Protein AF-A0A445AFM5-F1 (afdb_monomer_lite)

Foldseek 3Di:
DDPVVVVVVVVVVVVVVVVPPDDDPDPADPVNVVLVVVLLVLQVLLVCVVVPVDVDSQVVLCCCCVPVVHDLDWDQDFLLRSQVSLVVCCVVPNDSSPHDPSSVVCNVVRNGDDRSDPDDPPCVPPPD

Organism: Arachis hypogaea (NCBI:txid3818)

pLDDT: mean 75.8, std 16.22, range [37.78, 95.38]

Secondary structure (DSSP, 8-state):
--HHHHHHHHHHHHHHHHHSTT-------HHHHHHHHHHHHHHHHHHHHHTTSSS-HHHHHHHHHHHH---SS-----HHHHHHHHHHHHHHH-GGGPPPHHHHHHHHHTPPS-----SHHHHHHS--

Sequence (128 aa):
MDLRLQDQIRNVIREPSKATEKSNPISITDQEIVEMILFPIVNEACHVLYEGMVIQASDLDIACVLGMSFPSYSFLVGAKHVYNSLKKWSELYGNFYKPSRYMEERAIQGIPLLRLYICYFLFEFYGT

Radius of gyration: 18.22 Å; chains: 1; bounding box: 32×41×48 Å

Structure (mmCIF, N/CA/C/O backbone):
data_AF-A0A445AFM5-F1
#
_entry.id   AF-A0A445AFM5-F1
#
loop_
_atom_site.group_PDB
_atom_site.id
_atom_site.type_symbol
_atom_site.label_atom_id
_atom_site.label_alt_id
_atom_site.label_comp_id
_atom_site.label_asym_id
_atom_site.label_entity_id
_atom_site.label_seq_id
_atom_site.pdbx_PDB_ins_code
_atom_site.Cartn_x
_atom_site.Cartn_y
_atom_site.Cartn_z
_atom_site.occupancy
_atom_site.B_iso_or_equiv
_atom_site.auth_seq_id
_atom_site.auth_comp_id
_atom_site.auth_asym_id
_atom_site.auth_atom_id
_atom_site.pdbx_PDB_model_num
ATOM 1 N N . MET A 1 1 ? 6.580 -25.744 -19.228 1.00 58.53 1 MET A N 1
ATOM 2 C CA . MET A 1 1 ? 6.034 -24.573 -19.948 1.00 58.53 1 MET A CA 1
ATOM 3 C C . MET A 1 1 ? 6.771 -24.463 -21.276 1.00 58.53 1 MET A C 1
ATOM 5 O O . MET A 1 1 ? 7.994 -24.458 -21.244 1.00 58.53 1 MET A O 1
ATOM 9 N N . ASP A 1 2 ? 6.065 -24.497 -22.409 1.00 84.19 2 ASP A N 1
ATOM 10 C CA . ASP A 1 2 ? 6.660 -24.509 -23.760 1.00 84.19 2 ASP A CA 1
ATOM 11 C C . ASP A 1 2 ? 7.355 -23.166 -24.071 1.00 84.19 2 ASP A C 1
ATOM 13 O O . ASP A 1 2 ? 6.808 -22.095 -23.794 1.00 84.19 2 ASP A O 1
ATOM 17 N N . LEU A 1 3 ? 8.558 -23.225 -24.650 1.00 74.81 3 LEU A N 1
ATOM 18 C CA . LEU A 1 3 ? 9.341 -22.065 -25.086 1.00 74.81 3 LEU A CA 1
ATOM 19 C C . LEU A 1 3 ? 8.574 -21.207 -26.105 1.00 74.81 3 LEU A C 1
ATOM 21 O O . LEU A 1 3 ? 8.671 -19.982 -26.058 1.00 74.81 3 LEU A O 1
ATOM 25 N N . ARG A 1 4 ? 7.742 -21.824 -26.959 1.00 78.75 4 ARG A N 1
ATOM 26 C CA . ARG A 1 4 ? 6.875 -21.098 -27.905 1.00 78.75 4 ARG A CA 1
ATOM 27 C C . ARG A 1 4 ? 5.836 -20.238 -27.200 1.00 78.75 4 ARG A C 1
ATOM 29 O O . ARG A 1 4 ? 5.600 -19.106 -27.612 1.00 78.75 4 ARG A O 1
ATOM 36 N N . LEU A 1 5 ? 5.252 -20.751 -26.119 1.00 78.38 5 LEU A N 1
ATOM 37 C CA . LEU A 1 5 ? 4.248 -20.027 -25.345 1.00 78.38 5 LEU A CA 1
ATOM 38 C C . LEU A 1 5 ? 4.875 -18.814 -24.644 1.00 78.38 5 LEU A C 1
ATOM 40 O O . LEU A 1 5 ? 4.297 -17.732 -24.631 1.00 78.38 5 LEU A O 1
ATOM 44 N N . GLN A 1 6 ? 6.093 -18.971 -24.117 1.00 76.69 6 GLN A N 1
ATOM 45 C CA . GLN A 1 6 ? 6.838 -17.856 -23.532 1.00 76.69 6 GLN A CA 1
ATOM 46 C C . GLN A 1 6 ? 7.193 -16.772 -24.554 1.00 76.69 6 GLN A C 1
ATOM 48 O O . GLN A 1 6 ? 7.112 -15.586 -24.234 1.00 76.69 6 GLN A O 1
ATOM 53 N N . ASP A 1 7 ? 7.566 -17.157 -25.775 1.00 79.94 7 ASP A N 1
ATOM 54 C CA . ASP A 1 7 ? 7.838 -16.193 -26.843 1.00 79.94 7 ASP A CA 1
ATOM 55 C C . ASP A 1 7 ? 6.570 -15.479 -27.314 1.00 79.94 7 ASP A C 1
ATOM 57 O O . ASP A 1 7 ? 6.598 -14.266 -27.519 1.00 79.94 7 ASP A O 1
ATOM 61 N N . GLN A 1 8 ? 5.440 -16.184 -27.411 1.00 79.69 8 GLN A N 1
ATOM 62 C CA . GLN A 1 8 ? 4.151 -15.557 -27.710 1.00 79.69 8 GLN A CA 1
ATOM 63 C C . GLN A 1 8 ? 3.762 -14.533 -26.639 1.00 79.69 8 GLN A C 1
ATOM 65 O O . GLN A 1 8 ? 3.435 -13.399 -26.979 1.00 79.69 8 GLN A O 1
ATOM 70 N N . ILE A 1 9 ? 3.882 -14.885 -25.355 1.00 79.19 9 ILE A N 1
ATOM 71 C CA . ILE A 1 9 ? 3.616 -13.964 -24.239 1.00 79.19 9 ILE A CA 1
ATOM 72 C C . ILE A 1 9 ? 4.547 -12.745 -24.310 1.00 79.19 9 ILE A C 1
ATOM 74 O O . ILE A 1 9 ? 4.085 -11.609 -24.214 1.00 79.19 9 ILE A O 1
ATOM 78 N N . ARG A 1 10 ? 5.851 -12.948 -24.547 1.00 78.62 10 ARG A N 1
ATOM 79 C CA . ARG A 1 10 ? 6.816 -11.843 -24.692 1.00 78.62 10 ARG A CA 1
ATOM 80 C C . ARG A 1 10 ? 6.479 -10.908 -25.849 1.00 78.62 10 ARG A C 1
ATOM 82 O O . ARG A 1 10 ? 6.659 -9.699 -25.716 1.00 78.62 10 ARG A O 1
ATOM 89 N N . ASN A 1 11 ? 6.022 -11.446 -26.975 1.00 75.19 11 ASN A N 1
ATOM 90 C CA . ASN A 1 11 ? 5.670 -10.643 -28.142 1.00 75.19 11 ASN A CA 1
ATOM 91 C C . ASN A 1 11 ? 4.410 -9.813 -27.888 1.00 75.19 11 ASN A C 1
ATOM 93 O O . ASN A 1 11 ? 4.433 -8.611 -28.141 1.00 75.19 11 ASN A O 1
ATOM 97 N N . VAL A 1 12 ? 3.382 -10.410 -27.277 1.00 78.62 12 VAL A N 1
ATOM 98 C CA . VAL A 1 12 ? 2.154 -9.702 -26.878 1.00 78.62 12 VAL A CA 1
ATOM 99 C C . VAL A 1 12 ? 2.452 -8.562 -25.904 1.00 78.62 12 VAL A C 1
ATOM 101 O O . VAL A 1 12 ? 1.870 -7.493 -26.029 1.00 78.62 12 VAL A O 1
ATOM 104 N N . ILE A 1 13 ? 3.388 -8.743 -24.968 1.00 74.06 13 ILE A N 1
ATOM 105 C CA . ILE A 1 13 ? 3.787 -7.676 -24.033 1.00 74.06 13 ILE A CA 1
ATOM 106 C C . ILE A 1 13 ? 4.539 -6.542 -24.757 1.00 74.06 13 ILE A C 1
ATOM 108 O O . ILE A 1 13 ? 4.385 -5.377 -24.406 1.00 74.06 13 ILE A O 1
ATOM 112 N N . ARG A 1 14 ? 5.349 -6.857 -25.776 1.00 67.50 14 ARG A N 1
ATOM 113 C CA . ARG A 1 14 ? 6.196 -5.876 -26.484 1.00 67.50 14 ARG A CA 1
ATOM 114 C C . ARG A 1 14 ? 5.466 -5.055 -27.543 1.00 67.50 14 ARG A C 1
ATOM 116 O O . ARG A 1 14 ? 5.900 -3.941 -27.830 1.00 67.50 14 ARG A O 1
ATOM 123 N N . GLU A 1 15 ? 4.427 -5.599 -28.166 1.00 64.31 15 GLU A N 1
ATOM 124 C CA . GLU A 1 15 ? 3.649 -4.900 -29.197 1.00 64.31 15 GLU A CA 1
ATOM 125 C C . GLU A 1 15 ? 3.025 -3.574 -28.722 1.00 64.31 15 GLU A C 1
ATOM 127 O O . GLU A 1 15 ? 3.279 -2.555 -29.373 1.00 64.31 15 GLU A O 1
ATOM 132 N N . PRO A 1 16 ? 2.301 -3.509 -27.588 1.00 61.53 16 PRO A N 1
ATOM 133 C CA . PRO A 1 16 ? 1.716 -2.258 -27.110 1.00 61.53 16 PRO A CA 1
ATOM 134 C C . PRO A 1 16 ? 2.782 -1.239 -26.683 1.00 61.53 16 PRO A C 1
ATOM 136 O O . PRO A 1 16 ? 2.600 -0.046 -26.913 1.00 61.53 16 PRO A O 1
ATOM 139 N N . SER A 1 17 ? 3.934 -1.683 -26.161 1.00 54.50 17 SER A N 1
ATOM 140 C CA . SER A 1 17 ? 5.035 -0.788 -25.762 1.00 54.50 17 SER A CA 1
ATOM 141 C C . SER A 1 17 ? 5.685 -0.038 -26.930 1.00 54.50 17 SER A C 1
ATOM 143 O O . SER A 1 17 ? 6.320 0.987 -26.710 1.00 54.50 17 SER A O 1
ATOM 145 N N . LYS A 1 18 ? 5.557 -0.533 -28.170 1.00 51.62 18 LYS A N 1
ATOM 146 C CA . LYS A 1 18 ? 6.068 0.150 -29.373 1.00 51.62 18 LYS A CA 1
ATOM 147 C C . LYS A 1 18 ? 5.107 1.207 -29.921 1.00 51.62 18 LYS A C 1
ATOM 149 O O . LYS A 1 18 ? 5.553 2.086 -30.654 1.00 51.62 18 LYS A O 1
ATOM 154 N N . ALA A 1 19 ? 3.812 1.093 -29.620 1.00 54.97 19 ALA A N 1
ATOM 155 C CA . ALA A 1 19 ? 2.780 2.014 -30.097 1.00 54.97 19 ALA A CA 1
ATOM 156 C C . ALA A 1 19 ? 2.713 3.306 -29.261 1.00 54.97 19 ALA A C 1
ATOM 158 O O . ALA A 1 19 ? 2.287 4.344 -29.759 1.00 54.97 19 ALA A O 1
ATOM 159 N N . THR A 1 20 ? 3.180 3.255 -28.013 1.00 55.00 20 THR A N 1
ATOM 160 C CA . THR A 1 20 ? 3.443 4.419 -27.158 1.00 55.00 20 THR A CA 1
ATOM 161 C C . THR A 1 20 ? 4.887 4.892 -27.343 1.00 55.00 20 THR A C 1
ATOM 163 O O . THR A 1 20 ? 5.797 4.068 -27.381 1.00 55.00 20 THR A O 1
ATOM 166 N N . GLU A 1 21 ? 5.102 6.202 -27.488 1.00 53.03 21 GLU A N 1
ATOM 167 C CA . GLU A 1 21 ? 6.404 6.835 -27.752 1.00 53.03 21 GLU A CA 1
ATOM 168 C C . GLU A 1 21 ? 7.576 6.191 -26.993 1.00 53.03 21 GLU A C 1
ATOM 170 O O . GLU A 1 21 ? 7.580 6.148 -25.768 1.00 53.03 21 GLU A O 1
ATOM 175 N N . LYS A 1 22 ? 8.567 5.705 -27.757 1.00 47.69 22 LYS A N 1
ATOM 176 C CA . LYS A 1 22 ? 9.954 5.358 -27.387 1.00 47.69 22 LYS A CA 1
ATOM 177 C C . LYS A 1 22 ? 10.228 5.268 -25.871 1.00 47.69 22 LYS A C 1
ATOM 179 O O . LYS A 1 22 ? 11.033 6.023 -25.331 1.00 47.69 22 LYS A O 1
ATOM 184 N N . SER A 1 23 ? 9.601 4.312 -25.187 1.00 51.84 23 SER A N 1
ATOM 185 C CA . SER A 1 23 ? 9.882 4.064 -23.775 1.00 51.84 23 SER A CA 1
ATOM 186 C C . SER A 1 23 ? 11.265 3.421 -23.666 1.00 51.84 23 SER A C 1
ATOM 188 O O . SER A 1 23 ? 11.479 2.318 -24.181 1.00 51.84 23 SER A O 1
ATOM 190 N N . ASN A 1 24 ? 12.217 4.094 -23.017 1.00 51.66 24 ASN A N 1
ATOM 191 C CA . ASN A 1 24 ? 13.463 3.451 -22.602 1.00 51.66 24 ASN A CA 1
ATOM 192 C C . ASN A 1 24 ? 13.122 2.189 -21.788 1.00 51.66 24 ASN A C 1
ATOM 194 O O . ASN A 1 24 ? 12.142 2.220 -21.039 1.00 51.66 24 ASN A O 1
ATOM 198 N N . PRO A 1 25 ? 13.875 1.081 -21.924 1.00 56.03 25 PRO A N 1
ATOM 199 C CA . PRO A 1 25 ? 13.619 -0.118 -21.137 1.00 56.03 25 PRO A CA 1
ATOM 200 C C . PRO A 1 25 ? 13.656 0.253 -19.653 1.00 56.03 25 PRO A C 1
ATOM 202 O O . PRO A 1 25 ? 14.691 0.670 -19.136 1.00 56.03 25 PRO A O 1
ATOM 205 N N . ILE A 1 26 ? 12.503 0.159 -18.993 1.00 66.69 26 ILE A N 1
ATOM 206 C CA . ILE A 1 26 ? 12.372 0.476 -17.575 1.00 66.69 26 ILE A CA 1
ATOM 207 C C . ILE A 1 26 ? 13.063 -0.662 -16.823 1.00 66.69 26 ILE A C 1
ATOM 209 O O . ILE A 1 26 ? 12.605 -1.805 -16.872 1.00 66.69 26 ILE A O 1
ATOM 213 N N . SER A 1 27 ? 14.190 -0.378 -16.168 1.00 77.12 27 SER A N 1
ATOM 214 C CA . SER A 1 27 ? 14.804 -1.339 -15.251 1.00 77.12 27 SER A CA 1
ATOM 215 C C . SER A 1 27 ? 14.026 -1.302 -13.940 1.00 77.12 27 SER A C 1
ATOM 217 O O . SER A 1 27 ? 14.286 -0.454 -13.089 1.00 77.12 27 SER A O 1
ATOM 219 N N . ILE A 1 28 ? 13.036 -2.180 -13.812 1.00 82.75 28 ILE A N 1
ATOM 220 C CA . ILE A 1 28 ? 12.282 -2.370 -12.571 1.00 82.75 28 ILE A CA 1
ATOM 221 C C . ILE A 1 28 ? 12.883 -3.572 -11.851 1.00 82.75 28 ILE A C 1
ATOM 223 O O . ILE A 1 28 ? 13.092 -4.621 -12.461 1.00 82.75 28 ILE A O 1
ATOM 227 N N . THR A 1 29 ? 13.194 -3.412 -10.570 1.00 89.44 29 THR A N 1
ATOM 228 C CA . THR A 1 29 ? 13.678 -4.522 -9.734 1.00 89.44 29 THR A CA 1
ATOM 229 C C . THR A 1 29 ? 12.534 -5.456 -9.333 1.00 89.44 29 THR A C 1
ATOM 231 O O . THR A 1 29 ? 11.389 -5.021 -9.250 1.00 89.44 29 THR A O 1
ATOM 234 N N . ASP A 1 30 ? 12.823 -6.722 -9.011 1.00 87.12 30 ASP A N 1
ATOM 235 C CA . ASP A 1 30 ? 11.799 -7.663 -8.517 1.00 87.12 30 ASP A CA 1
ATOM 236 C C . ASP A 1 30 ? 11.046 -7.105 -7.298 1.00 87.12 30 ASP A C 1
ATOM 238 O O . ASP A 1 30 ? 9.829 -7.246 -7.194 1.00 87.12 30 ASP A O 1
ATOM 242 N N . GLN A 1 31 ? 11.755 -6.399 -6.411 1.00 84.31 31 GLN A N 1
ATOM 243 C CA . GLN A 1 31 ? 11.151 -5.726 -5.264 1.00 84.31 31 GLN A CA 1
ATOM 244 C C . GLN A 1 31 ? 10.180 -4.625 -5.701 1.00 84.31 31 GLN A C 1
ATOM 246 O O . GLN A 1 31 ? 9.056 -4.577 -5.213 1.00 84.31 31 GLN A O 1
ATOM 251 N N . GLU A 1 32 ? 10.574 -3.763 -6.639 1.00 87.44 32 GLU A N 1
ATOM 252 C CA . GLU A 1 32 ? 9.674 -2.736 -7.168 1.00 87.44 32 GLU A CA 1
ATOM 253 C C . GLU A 1 32 ? 8.467 -3.351 -7.884 1.00 87.44 32 GLU A C 1
ATOM 255 O O . GLU A 1 32 ? 7.371 -2.823 -7.744 1.00 87.44 32 GLU A O 1
ATOM 260 N N . ILE A 1 33 ? 8.619 -4.480 -8.589 1.00 88.38 33 ILE A N 1
ATOM 261 C CA . ILE A 1 33 ? 7.484 -5.200 -9.191 1.00 88.38 33 ILE A CA 1
ATOM 262 C C . ILE A 1 33 ? 6.503 -5.643 -8.102 1.00 88.38 33 ILE A C 1
ATOM 264 O O . ILE A 1 33 ? 5.302 -5.398 -8.219 1.00 88.38 33 ILE A O 1
ATOM 268 N N . VAL A 1 34 ? 7.006 -6.263 -7.032 1.00 86.12 34 VAL A N 1
ATOM 269 C CA . VAL A 1 34 ? 6.181 -6.692 -5.895 1.00 86.12 34 VAL A CA 1
ATOM 270 C C . VAL A 1 34 ? 5.455 -5.497 -5.2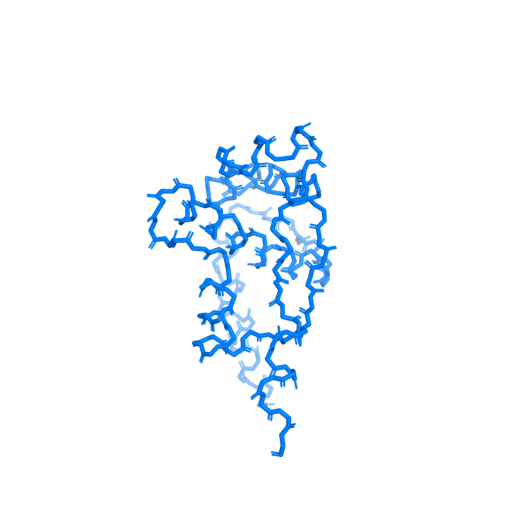78 1.00 86.12 34 VAL A C 1
ATOM 272 O O . VAL A 1 34 ? 4.247 -5.555 -5.060 1.00 86.12 34 VAL A O 1
ATOM 275 N N . GLU A 1 35 ? 6.150 -4.388 -5.041 1.00 89.06 35 GLU A N 1
ATOM 276 C CA . GLU A 1 35 ? 5.555 -3.190 -4.446 1.00 89.06 35 GLU A CA 1
ATOM 277 C C . GLU A 1 35 ? 4.545 -2.499 -5.376 1.00 89.06 35 GLU A C 1
ATOM 279 O O . GLU A 1 35 ? 3.490 -2.060 -4.916 1.00 89.06 35 GLU A O 1
ATOM 284 N N . MET A 1 36 ? 4.807 -2.462 -6.686 1.00 90.19 36 MET A N 1
ATOM 285 C CA . MET A 1 36 ? 3.885 -1.916 -7.687 1.00 90.19 36 MET A CA 1
ATOM 286 C C . MET A 1 36 ? 2.589 -2.726 -7.803 1.00 90.19 36 MET A C 1
ATOM 288 O O . MET A 1 36 ? 1.577 -2.166 -8.227 1.00 90.19 36 MET A O 1
ATOM 292 N N . ILE A 1 37 ? 2.605 -4.008 -7.425 1.00 87.31 37 ILE A N 1
ATOM 293 C CA . ILE A 1 37 ? 1.415 -4.867 -7.348 1.00 87.31 37 ILE A CA 1
ATOM 294 C C . ILE A 1 37 ? 0.729 -4.722 -5.984 1.00 87.31 37 ILE A C 1
ATOM 296 O O . ILE A 1 37 ? -0.489 -4.573 -5.919 1.00 87.31 37 ILE A O 1
ATOM 300 N N . LEU A 1 38 ? 1.491 -4.758 -4.889 1.00 85.88 38 LEU A N 1
ATOM 301 C CA . LEU A 1 38 ? 0.938 -4.822 -3.534 1.00 85.88 38 LEU A CA 1
ATOM 302 C C . LEU A 1 38 ? 0.450 -3.474 -3.002 1.00 85.88 38 LEU A C 1
ATOM 304 O O . LEU A 1 38 ? -0.584 -3.417 -2.340 1.00 85.88 38 LEU A O 1
ATOM 308 N N . PHE A 1 39 ? 1.162 -2.375 -3.254 1.00 89.69 39 PHE A N 1
ATOM 309 C CA . PHE A 1 39 ? 0.809 -1.082 -2.658 1.00 89.69 39 PHE A CA 1
ATOM 310 C C . PHE A 1 39 ? -0.529 -0.520 -3.146 1.00 89.69 39 PHE A C 1
ATOM 312 O O . PHE A 1 39 ? -1.245 0.033 -2.311 1.00 89.69 39 PHE A O 1
ATOM 319 N N . PRO A 1 40 ? -0.939 -0.691 -4.419 1.00 90.00 40 PRO A N 1
ATOM 320 C CA . PRO A 1 40 ? -2.301 -0.364 -4.837 1.00 90.00 40 PRO A CA 1
ATOM 321 C C . PRO A 1 40 ? -3.372 -1.140 -4.060 1.00 90.00 40 PRO A C 1
ATOM 323 O O . PRO A 1 40 ? -4.373 -0.552 -3.665 1.00 90.00 40 PRO A O 1
ATOM 326 N N . ILE A 1 41 ? -3.141 -2.425 -3.764 1.00 87.00 41 ILE A N 1
ATOM 327 C CA . ILE A 1 41 ? -4.072 -3.253 -2.976 1.00 87.00 41 ILE A CA 1
ATOM 328 C C . ILE A 1 41 ? -4.181 -2.715 -1.544 1.00 87.00 41 ILE A C 1
ATOM 330 O O . ILE A 1 41 ? -5.279 -2.563 -1.014 1.00 87.00 41 ILE A O 1
ATOM 334 N N . VAL A 1 42 ? -3.049 -2.364 -0.926 1.00 85.81 42 VAL A N 1
ATOM 335 C CA . VAL A 1 42 ? -3.024 -1.746 0.412 1.00 85.81 42 VAL A CA 1
ATOM 336 C C . VAL A 1 42 ? -3.744 -0.392 0.413 1.00 85.81 42 VAL A C 1
ATOM 338 O O . VAL A 1 42 ? -4.459 -0.069 1.363 1.00 85.81 42 VAL A O 1
ATOM 341 N N . ASN A 1 43 ? -3.580 0.398 -0.648 1.00 89.69 43 ASN A N 1
ATOM 342 C CA . ASN A 1 43 ? -4.257 1.682 -0.799 1.00 89.69 43 ASN A CA 1
ATOM 343 C C . ASN A 1 43 ? -5.780 1.520 -0.913 1.00 89.69 43 ASN A C 1
ATOM 345 O O . ASN A 1 43 ? -6.521 2.278 -0.291 1.00 89.69 43 ASN A O 1
ATOM 349 N N . GLU A 1 44 ? -6.237 0.506 -1.646 1.00 89.75 44 GLU A N 1
ATOM 350 C CA . GLU A 1 44 ? -7.659 0.184 -1.777 1.00 89.75 44 GLU A CA 1
ATOM 351 C C . GLU A 1 44 ? -8.248 -0.323 -0.457 1.00 89.75 44 GLU A C 1
ATOM 353 O O . GLU A 1 44 ? -9.305 0.132 -0.030 1.00 89.75 44 GLU A O 1
ATOM 358 N N . ALA A 1 45 ? -7.526 -1.177 0.273 1.00 84.81 45 ALA A N 1
ATOM 359 C CA . ALA A 1 45 ? -7.935 -1.603 1.612 1.00 84.81 45 ALA A CA 1
ATOM 360 C C . ALA A 1 45 ? -8.120 -0.404 2.566 1.00 84.81 45 ALA A C 1
ATOM 362 O O . ALA A 1 45 ? -9.055 -0.378 3.368 1.00 84.81 45 ALA A O 1
ATOM 363 N N . CYS A 1 46 ? -7.269 0.622 2.448 1.00 85.56 46 CYS A N 1
ATOM 364 C CA . CYS A 1 46 ? -7.421 1.875 3.188 1.00 85.56 46 CYS A CA 1
ATOM 365 C C . CYS A 1 46 ? -8.686 2.650 2.787 1.00 85.56 46 CYS A C 1
ATOM 367 O O . CYS A 1 46 ? -9.336 3.219 3.663 1.00 85.56 46 CYS A O 1
ATOM 369 N N . HIS 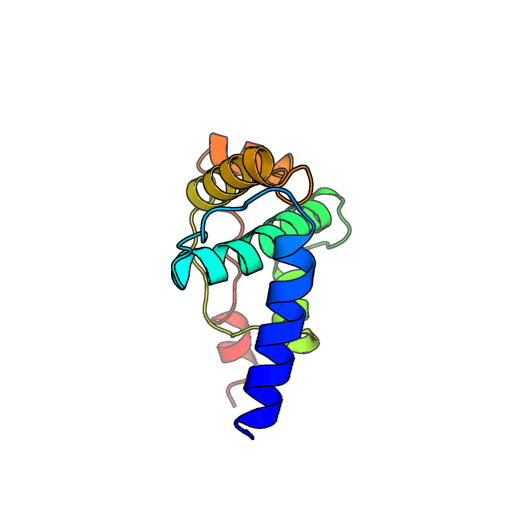A 1 47 ? -9.046 2.666 1.499 1.00 87.38 47 HIS A N 1
ATOM 370 C CA . HIS A 1 47 ? -10.298 3.259 1.023 1.00 87.38 47 HIS A CA 1
ATOM 371 C C . HIS A 1 47 ? -11.518 2.532 1.591 1.00 87.38 47 HIS A C 1
ATOM 373 O O . HIS A 1 47 ? -12.351 3.164 2.234 1.00 87.38 47 HIS A O 1
ATOM 379 N N . VAL A 1 48 ? -11.567 1.207 1.451 1.00 86.94 48 VAL A N 1
ATOM 380 C CA . VAL A 1 48 ? -12.674 0.360 1.927 1.00 86.94 48 VAL A CA 1
ATOM 381 C C . VAL A 1 48 ? -12.888 0.512 3.439 1.00 86.94 48 VAL A C 1
ATOM 383 O O . VAL A 1 48 ? -14.024 0.615 3.904 1.00 86.94 48 VAL A O 1
ATOM 386 N N . LEU A 1 49 ? -11.805 0.586 4.220 1.00 83.25 49 LEU A N 1
ATOM 387 C CA . LEU A 1 49 ? -11.881 0.846 5.662 1.00 83.25 49 LEU A CA 1
ATOM 388 C C . LEU A 1 49 ? -12.377 2.251 5.986 1.00 83.25 49 LEU A C 1
ATOM 390 O O . LEU A 1 49 ? -13.191 2.421 6.890 1.00 83.25 49 LEU A O 1
ATOM 394 N N . TYR A 1 50 ? -11.877 3.262 5.277 1.00 85.25 50 TYR A N 1
ATOM 395 C CA . TYR A 1 50 ? -12.262 4.649 5.519 1.00 85.25 50 TYR A CA 1
ATOM 396 C C . TYR A 1 50 ? -13.726 4.920 5.155 1.00 85.25 50 TYR A C 1
ATOM 398 O O . TYR A 1 50 ? -14.407 5.661 5.859 1.00 85.25 50 TYR A O 1
ATOM 406 N N . GLU A 1 51 ? -14.219 4.295 4.087 1.00 87.44 51 GLU A N 1
ATOM 407 C CA . GLU A 1 51 ? -15.618 4.374 3.662 1.00 87.44 51 GLU A CA 1
ATOM 408 C C . GLU A 1 51 ? -16.568 3.589 4.580 1.00 87.44 51 GLU A C 1
ATOM 410 O O . GLU A 1 51 ? -17.784 3.716 4.458 1.00 87.44 51 GLU A O 1
ATOM 415 N N . GLY A 1 52 ? -16.034 2.801 5.522 1.00 85.06 52 GLY A N 1
ATOM 416 C CA . GLY A 1 52 ? -16.831 1.982 6.434 1.00 85.06 52 GLY A CA 1
ATOM 417 C C . GLY A 1 52 ? -17.491 0.782 5.752 1.00 85.06 52 GLY A C 1
ATOM 418 O O . GLY A 1 52 ? -18.452 0.230 6.283 1.00 85.06 52 GLY A O 1
ATOM 419 N N . MET A 1 53 ? -16.983 0.372 4.585 1.00 85.56 53 MET A N 1
ATOM 420 C CA . MET A 1 53 ? -17.453 -0.810 3.849 1.00 85.56 53 MET A CA 1
ATOM 421 C C . MET A 1 53 ? -17.103 -2.113 4.579 1.00 85.56 53 MET A C 1
ATOM 423 O O . MET A 1 53 ? -17.764 -3.133 4.394 1.00 85.56 53 MET A O 1
ATOM 427 N N . VAL A 1 54 ? -16.081 -2.070 5.435 1.00 82.06 54 VAL A N 1
ATOM 428 C CA . VAL A 1 54 ? -15.744 -3.125 6.392 1.00 82.06 54 VAL A CA 1
ATOM 429 C C . VAL A 1 54 ? -15.676 -2.538 7.797 1.00 82.06 54 VAL A C 1
ATOM 431 O O . VAL A 1 54 ? -15.271 -1.391 7.989 1.00 82.06 54 VAL A O 1
ATOM 434 N N . ILE A 1 55 ? -16.084 -3.332 8.785 1.00 79.75 55 ILE A N 1
ATOM 435 C CA . ILE A 1 55 ? -16.185 -2.887 10.180 1.00 79.75 55 ILE A CA 1
ATOM 436 C C . ILE A 1 55 ? -14.803 -2.923 10.834 1.00 79.75 55 ILE A C 1
ATOM 438 O O . ILE A 1 55 ? -14.457 -2.034 11.615 1.00 79.75 55 ILE A O 1
ATOM 442 N N . GLN A 1 56 ? -14.005 -3.947 10.518 1.00 79.56 56 GLN A N 1
ATOM 443 C CA . GLN A 1 56 ? -12.673 -4.139 11.076 1.00 79.56 56 GLN A CA 1
ATOM 444 C C . GLN A 1 56 ? -11.667 -4.508 9.987 1.00 79.56 56 GLN A C 1
ATOM 446 O O . GLN A 1 56 ? -11.977 -5.192 9.017 1.00 79.56 56 GLN A O 1
ATOM 451 N N . ALA A 1 57 ? -10.412 -4.097 10.167 1.00 76.88 57 ALA A N 1
ATOM 452 C CA . ALA A 1 57 ? -9.345 -4.441 9.228 1.00 76.88 57 ALA A CA 1
ATOM 453 C C . ALA A 1 57 ? -9.042 -5.945 9.169 1.00 76.88 57 ALA A C 1
ATOM 455 O O . ALA A 1 57 ? -8.602 -6.435 8.136 1.00 76.88 57 ALA A O 1
ATOM 456 N N . SER A 1 58 ? -9.341 -6.687 10.238 1.00 78.12 58 SER A N 1
ATOM 457 C CA . SER A 1 58 ? -9.259 -8.150 10.246 1.00 78.12 58 SER A CA 1
ATOM 458 C C . SER A 1 58 ? -10.201 -8.806 9.235 1.00 78.12 58 SER A C 1
ATOM 460 O O . SER A 1 58 ? -9.903 -9.894 8.749 1.00 78.12 58 SER A O 1
ATOM 462 N N . ASP A 1 59 ? -11.317 -8.160 8.884 1.00 81.88 59 ASP A N 1
ATOM 463 C CA . ASP A 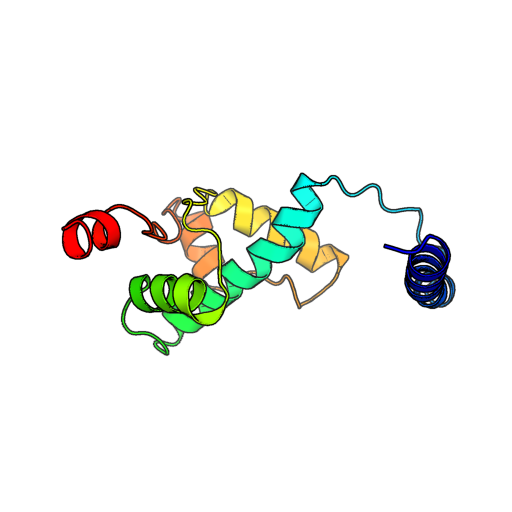1 59 ? -12.263 -8.702 7.904 1.00 81.88 59 ASP A CA 1
ATOM 464 C C . ASP A 1 59 ? -11.638 -8.713 6.497 1.00 81.88 59 ASP A C 1
ATOM 466 O O . ASP A 1 59 ? -11.805 -9.675 5.744 1.00 81.88 59 ASP A O 1
ATOM 470 N N . LEU A 1 60 ? -10.848 -7.681 6.169 1.00 79.31 60 LEU A N 1
ATOM 471 C CA . LEU A 1 60 ? -10.047 -7.618 4.940 1.00 79.31 60 LEU A CA 1
ATOM 472 C C . LEU A 1 60 ? -8.955 -8.690 4.923 1.00 79.31 60 LEU A C 1
ATOM 474 O O . LEU A 1 60 ? -8.761 -9.345 3.902 1.00 79.31 60 LEU A O 1
ATOM 478 N N . ASP A 1 61 ? -8.273 -8.897 6.049 1.00 76.31 61 ASP A N 1
ATOM 479 C CA . ASP A 1 61 ? -7.230 -9.919 6.184 1.00 76.31 61 ASP A CA 1
ATOM 480 C C . ASP A 1 61 ? -7.781 -11.324 5.890 1.00 76.31 61 ASP A C 1
ATOM 482 O O . ASP A 1 61 ? -7.235 -12.068 5.067 1.00 76.31 61 ASP A O 1
ATOM 486 N N . ILE A 1 62 ? -8.913 -11.669 6.511 1.00 77.31 62 ILE A N 1
ATOM 487 C CA . ILE A 1 62 ? -9.595 -12.952 6.306 1.00 77.31 62 ILE A CA 1
ATOM 488 C C . ILE A 1 62 ? -10.025 -13.106 4.844 1.00 77.31 62 ILE A C 1
ATOM 490 O O . ILE A 1 62 ? -9.799 -14.160 4.245 1.00 77.31 62 ILE A O 1
ATOM 494 N N . ALA A 1 63 ? -10.606 -12.060 4.248 1.00 81.88 63 ALA A N 1
ATOM 495 C CA . ALA A 1 63 ? -11.032 -12.083 2.853 1.00 81.88 63 ALA A CA 1
ATOM 496 C C . ALA A 1 63 ? -9.853 -12.291 1.884 1.00 81.88 63 ALA A C 1
ATOM 498 O O . ALA A 1 63 ? -9.967 -13.072 0.940 1.00 81.88 63 ALA A O 1
ATOM 499 N N . CYS A 1 64 ? -8.705 -11.655 2.129 1.00 78.81 64 CYS A N 1
ATOM 500 C CA . CYS A 1 64 ? -7.507 -11.816 1.305 1.00 78.81 64 CYS A CA 1
ATOM 501 C C . CYS A 1 64 ? -6.939 -13.241 1.378 1.00 78.81 64 CYS A C 1
ATOM 503 O O . CYS A 1 64 ? -6.605 -13.825 0.345 1.00 78.81 64 CYS A O 1
ATOM 505 N N . VAL A 1 65 ? -6.860 -13.841 2.569 1.00 76.44 65 VAL A N 1
ATOM 506 C CA . VAL A 1 65 ? -6.344 -15.213 2.699 1.00 76.44 65 VAL A CA 1
ATOM 507 C C . VAL A 1 65 ? -7.316 -16.243 2.148 1.00 76.44 65 VAL A C 1
ATOM 509 O O . VAL A 1 65 ? -6.917 -17.075 1.335 1.00 76.44 65 VAL A O 1
ATOM 512 N N . LEU A 1 66 ? -8.588 -16.185 2.546 1.00 79.81 66 LEU A N 1
ATOM 513 C CA . LEU A 1 66 ? -9.569 -17.195 2.146 1.00 79.81 66 LEU A CA 1
ATOM 514 C C . LEU A 1 66 ? -10.020 -17.032 0.692 1.00 79.81 66 LEU A C 1
ATOM 516 O O . LEU A 1 66 ? -10.267 -18.024 0.013 1.00 79.81 66 LEU A O 1
ATOM 520 N N . GLY A 1 67 ? -10.139 -15.793 0.213 1.00 80.19 67 GLY A N 1
ATOM 521 C CA . GLY A 1 67 ? -10.671 -15.487 -1.114 1.00 80.19 67 GLY A CA 1
ATOM 522 C C . GLY A 1 67 ? -9.610 -15.393 -2.206 1.00 80.19 67 GLY A C 1
ATOM 523 O O . GLY A 1 67 ? -9.877 -15.783 -3.339 1.00 80.19 67 GLY A O 1
ATOM 524 N N . MET A 1 68 ? -8.410 -14.901 -1.881 1.00 79.00 68 MET A N 1
ATOM 525 C CA . MET A 1 68 ? -7.356 -14.631 -2.872 1.00 79.00 68 MET A CA 1
ATOM 526 C C . MET A 1 68 ? -6.126 -15.529 -2.715 1.00 79.00 68 MET A C 1
ATOM 528 O O . MET A 1 68 ? -5.164 -15.369 -3.463 1.00 79.00 68 MET A O 1
ATOM 532 N N . SER A 1 69 ? -6.135 -16.471 -1.758 1.00 79.31 69 SER A N 1
ATOM 533 C CA . SER A 1 69 ? -4.959 -17.290 -1.413 1.00 79.31 69 SER A CA 1
ATOM 534 C C . SER A 1 69 ? -3.723 -16.430 -1.124 1.00 79.31 69 SER A C 1
ATOM 536 O O . SER A 1 69 ? -2.592 -16.816 -1.432 1.00 79.31 69 SER A O 1
ATOM 538 N N . PHE A 1 70 ? -3.944 -15.232 -0.568 1.00 73.06 70 PHE A N 1
ATOM 539 C CA . PHE A 1 70 ? -2.861 -14.319 -0.242 1.00 73.06 70 PHE A CA 1
ATOM 540 C C . PHE A 1 70 ? -1.944 -14.979 0.798 1.00 73.06 70 PHE A C 1
ATOM 542 O O . PHE A 1 70 ? -2.442 -15.665 1.695 1.00 73.06 70 PHE A O 1
ATOM 549 N N . PRO A 1 71 ? -0.614 -14.826 0.701 1.00 68.06 71 PRO A N 1
ATOM 550 C CA . PRO A 1 71 ? 0.280 -15.503 1.622 1.00 68.06 71 PRO A CA 1
ATOM 551 C C . PRO A 1 71 ? 0.030 -15.102 3.076 1.00 68.06 71 PRO A C 1
ATOM 553 O O . PRO A 1 71 ? -0.168 -13.931 3.389 1.00 68.06 71 PRO A O 1
ATOM 556 N N . SER A 1 72 ? 0.110 -16.073 3.983 1.00 60.28 72 SER A N 1
ATOM 557 C CA . SER A 1 72 ? -0.167 -15.877 5.409 1.00 60.28 72 SER A CA 1
ATOM 558 C C . SER A 1 72 ? 0.959 -15.176 6.185 1.00 60.28 72 SER A C 1
ATOM 560 O O . SER A 1 72 ? 0.934 -15.168 7.412 1.00 60.28 72 SER A O 1
ATOM 562 N N . TYR A 1 73 ? 1.972 -14.615 5.520 1.00 56.06 73 TYR A N 1
ATOM 563 C CA . TYR A 1 73 ? 3.067 -13.915 6.194 1.00 56.06 73 TYR A CA 1
ATOM 564 C C . TYR A 1 73 ? 2.791 -12.412 6.275 1.00 56.06 73 TYR A C 1
ATOM 566 O O . TYR A 1 73 ? 2.256 -11.805 5.349 1.00 56.06 73 TYR A O 1
ATOM 574 N N . SER A 1 74 ? 3.154 -11.797 7.402 1.00 53.38 74 SER A N 1
ATOM 575 C CA . SER A 1 74 ? 2.897 -10.378 7.629 1.00 53.38 74 SER A CA 1
ATOM 576 C C . SER A 1 74 ? 3.859 -9.509 6.818 1.00 53.38 74 SER A C 1
ATOM 578 O O . SER A 1 74 ? 5.080 -9.550 6.977 1.00 53.38 74 SER A O 1
ATOM 580 N N . PHE A 1 75 ? 3.299 -8.675 5.948 1.00 60.03 75 PHE A N 1
ATOM 581 C CA . PHE A 1 75 ? 4.044 -7.631 5.259 1.00 60.03 75 PHE A CA 1
ATOM 582 C C . PHE A 1 75 ? 4.074 -6.387 6.150 1.00 60.03 75 PHE A C 1
ATOM 584 O O . PHE A 1 75 ? 3.191 -5.534 6.089 1.00 60.03 75 PHE A O 1
ATOM 591 N N . LEU A 1 76 ? 5.086 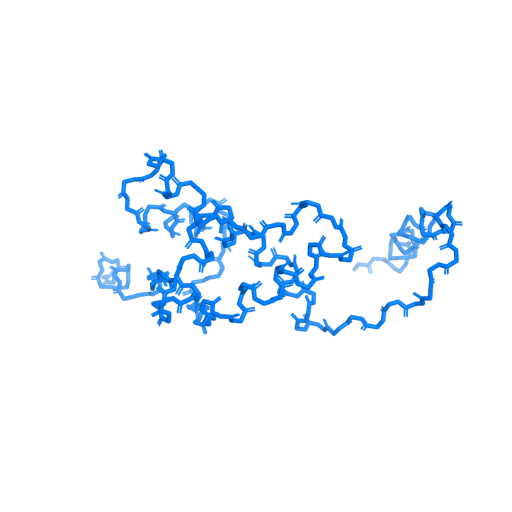-6.276 7.012 1.00 56.09 76 LEU A N 1
ATOM 592 C CA . LEU A 1 76 ? 5.313 -5.057 7.794 1.00 56.09 76 LEU A CA 1
ATOM 593 C C . LEU A 1 76 ? 6.013 -4.009 6.927 1.00 56.09 76 LEU A C 1
ATOM 595 O O . LEU A 1 76 ? 7.217 -3.787 7.033 1.00 56.09 76 LEU A O 1
ATOM 599 N N . VAL A 1 77 ? 5.243 -3.355 6.062 1.00 68.06 77 VAL A N 1
ATOM 600 C CA . VAL A 1 77 ? 5.714 -2.195 5.307 1.00 68.06 77 VAL A CA 1
ATOM 601 C C . VAL A 1 77 ? 5.240 -0.927 6.008 1.00 68.06 77 VAL A C 1
ATOM 603 O O . VAL A 1 77 ? 4.055 -0.747 6.281 1.00 68.06 77 VAL A O 1
ATOM 606 N N . GLY A 1 78 ? 6.175 -0.035 6.334 1.00 78.31 78 GLY A N 1
ATOM 607 C CA . GLY A 1 78 ? 5.846 1.214 7.016 1.00 78.31 78 GLY A CA 1
ATOM 608 C C . GLY A 1 78 ? 4.956 2.114 6.158 1.00 78.31 78 GLY A C 1
ATOM 609 O O . GLY A 1 78 ? 5.222 2.296 4.970 1.00 78.31 78 GLY A O 1
ATOM 610 N N . ALA A 1 79 ? 3.960 2.752 6.783 1.00 84.31 79 ALA A N 1
ATOM 611 C CA . ALA A 1 79 ? 3.027 3.678 6.132 1.00 84.31 79 ALA A CA 1
ATOM 612 C C . ALA A 1 79 ? 3.739 4.691 5.222 1.00 84.31 79 ALA A C 1
ATOM 614 O O . ALA A 1 79 ? 3.374 4.909 4.073 1.00 84.31 79 ALA A O 1
ATOM 615 N N . LYS A 1 80 ? 4.834 5.263 5.721 1.00 89.19 80 LYS A N 1
ATOM 616 C CA . LYS A 1 80 ? 5.631 6.247 4.992 1.00 89.19 80 LYS A CA 1
ATOM 617 C C . LYS A 1 80 ? 6.227 5.699 3.689 1.00 89.19 80 LYS A C 1
ATOM 619 O O . LYS A 1 80 ? 6.262 6.423 2.699 1.00 89.19 80 LYS A O 1
ATOM 624 N N . HIS A 1 81 ? 6.677 4.441 3.676 1.00 90.31 81 HIS A N 1
ATOM 625 C CA . HIS A 1 81 ? 7.239 3.808 2.477 1.00 90.31 81 HIS A CA 1
ATOM 626 C C . HIS A 1 81 ? 6.168 3.592 1.409 1.00 90.31 81 HIS A C 1
ATOM 628 O O . HIS A 1 81 ? 6.364 3.981 0.258 1.00 90.31 81 HIS A O 1
ATOM 634 N N . VAL A 1 82 ? 5.009 3.063 1.814 1.00 89.44 82 VAL A N 1
ATOM 635 C CA . VAL A 1 82 ? 3.863 2.852 0.917 1.00 89.44 82 VAL A CA 1
ATOM 636 C C . VAL A 1 82 ? 3.410 4.180 0.309 1.00 89.44 82 VAL A C 1
ATOM 638 O O . VAL A 1 82 ? 3.323 4.299 -0.911 1.00 89.44 82 VAL A O 1
ATOM 641 N N . TYR A 1 83 ? 3.205 5.211 1.138 1.00 92.88 83 TYR A N 1
ATOM 642 C CA . TYR A 1 83 ? 2.788 6.539 0.675 1.00 92.88 83 TYR A CA 1
ATOM 643 C C . TYR A 1 83 ? 3.782 7.149 -0.317 1.00 92.88 83 TYR A C 1
ATOM 645 O O . TYR A 1 83 ? 3.379 7.611 -1.381 1.00 92.88 83 TYR A O 1
ATOM 653 N N . ASN A 1 84 ? 5.080 7.136 0.003 1.00 94.44 84 ASN A N 1
ATOM 654 C CA . ASN A 1 84 ? 6.102 7.720 -0.866 1.00 94.44 84 ASN A CA 1
ATOM 655 C C . ASN A 1 84 ? 6.172 7.009 -2.223 1.00 94.44 84 ASN A C 1
ATOM 657 O O . ASN A 1 84 ? 6.319 7.664 -3.254 1.00 94.44 84 ASN A O 1
ATOM 661 N N . SER A 1 85 ? 6.045 5.683 -2.219 1.00 93.94 85 SER A N 1
ATOM 662 C CA . SER A 1 85 ? 6.084 4.868 -3.434 1.00 93.94 85 SER A CA 1
ATOM 663 C C . SER A 1 85 ? 4.847 5.107 -4.303 1.00 93.94 85 SER A C 1
ATOM 665 O O . SER A 1 85 ? 4.979 5.394 -5.490 1.00 93.94 85 SER A O 1
ATOM 667 N N . LEU A 1 86 ? 3.654 5.119 -3.698 1.00 94.25 86 LEU A N 1
ATOM 668 C CA . LEU A 1 86 ? 2.405 5.483 -4.373 1.00 94.25 86 LEU A CA 1
ATOM 669 C C . LEU A 1 86 ? 2.466 6.899 -4.952 1.00 94.25 86 LEU A C 1
ATOM 671 O O . LEU A 1 86 ? 2.133 7.101 -6.114 1.00 94.25 86 LEU A O 1
ATOM 675 N N . LYS A 1 87 ? 2.971 7.876 -4.193 1.00 95.31 87 LYS A N 1
ATOM 676 C CA . LYS A 1 87 ? 3.138 9.252 -4.673 1.00 95.31 87 LYS A CA 1
ATOM 677 C C . LYS A 1 87 ? 4.070 9.324 -5.887 1.00 95.31 87 LYS A C 1
ATOM 679 O O . LYS A 1 87 ? 3.682 9.890 -6.905 1.00 95.31 87 LYS A O 1
ATOM 684 N N . LYS A 1 88 ? 5.247 8.687 -5.809 1.00 94.56 88 LYS A N 1
ATOM 685 C CA . LYS A 1 88 ? 6.203 8.577 -6.927 1.00 94.56 88 LYS A CA 1
ATOM 686 C C . LYS A 1 88 ? 5.524 8.008 -8.176 1.00 94.56 88 LYS A C 1
ATOM 688 O O . LYS A 1 88 ? 5.681 8.544 -9.267 1.00 94.56 88 LYS A O 1
ATOM 693 N N . TRP A 1 89 ? 4.759 6.930 -8.038 1.00 94.38 89 TRP A N 1
ATOM 694 C CA . TRP A 1 89 ? 4.090 6.292 -9.173 1.00 94.38 89 TRP A CA 1
ATOM 695 C C . TRP A 1 89 ? 2.840 7.027 -9.646 1.00 94.38 89 TRP A C 1
ATOM 697 O O . TRP A 1 89 ? 2.512 6.945 -10.824 1.00 94.38 89 TRP A O 1
ATOM 707 N N . SER A 1 90 ? 2.180 7.792 -8.781 1.00 94.75 90 SER A N 1
ATOM 708 C CA . SER A 1 90 ? 1.060 8.647 -9.171 1.00 94.75 90 SER A CA 1
ATOM 709 C C . SER A 1 90 ? 1.514 9.763 -10.105 1.00 94.75 90 SER A C 1
ATOM 711 O O . SER A 1 90 ? 0.772 10.131 -11.012 1.00 94.75 90 SER A O 1
ATOM 713 N N . GLU A 1 91 ? 2.723 10.289 -9.899 1.00 93.81 91 GLU A N 1
ATOM 714 C CA . GLU A 1 91 ? 3.335 11.296 -10.772 1.00 93.81 91 GLU A CA 1
ATOM 715 C C . GLU A 1 91 ? 3.778 10.694 -12.118 1.00 93.81 91 GLU A C 1
ATOM 717 O O . GLU A 1 91 ? 3.671 11.354 -13.148 1.00 93.81 91 GLU A O 1
ATOM 722 N N . LEU A 1 92 ? 4.237 9.435 -12.125 1.00 89.62 92 LEU A N 1
ATOM 723 C CA . LEU A 1 92 ? 4.759 8.762 -13.324 1.00 89.62 92 LEU A CA 1
ATOM 724 C C . LEU A 1 92 ? 3.681 8.095 -14.189 1.00 89.62 92 LEU A C 1
ATOM 726 O O . LEU A 1 92 ? 3.744 8.160 -15.414 1.00 89.62 92 LEU A O 1
ATOM 730 N N . TYR A 1 93 ? 2.721 7.419 -13.562 1.00 88.94 93 TYR A N 1
ATOM 731 C CA . TYR A 1 93 ? 1.746 6.545 -14.224 1.00 88.94 93 TYR A CA 1
ATOM 732 C C . TYR A 1 93 ? 0.296 7.013 -14.034 1.00 88.94 93 TYR A C 1
ATOM 734 O O . TYR A 1 93 ? -0.626 6.431 -14.604 1.00 88.94 93 TYR A O 1
ATOM 742 N N . GLY A 1 94 ? 0.081 8.080 -13.260 1.00 90.62 94 GLY A N 1
ATOM 743 C CA . GLY A 1 94 ? -1.216 8.724 -13.099 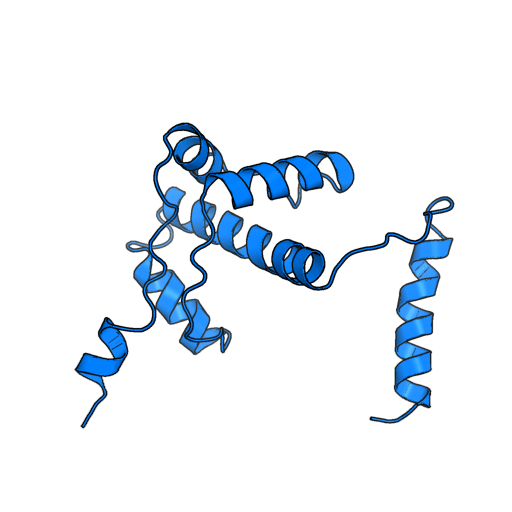1.00 90.62 94 GLY A CA 1
ATOM 744 C C . GLY A 1 94 ? -2.061 8.182 -11.945 1.00 90.62 94 GLY A C 1
ATOM 745 O O . GLY A 1 94 ? -1.583 7.543 -11.009 1.00 90.62 94 GLY A O 1
ATOM 746 N N . ASN A 1 95 ? -3.361 8.473 -12.014 1.00 92.44 95 ASN A N 1
ATOM 747 C CA . ASN A 1 95 ? -4.277 8.416 -10.869 1.00 92.44 95 ASN A CA 1
ATOM 748 C C . ASN A 1 95 ? -4.451 7.036 -10.223 1.00 92.44 95 ASN A C 1
ATOM 750 O O . ASN A 1 95 ? -4.893 6.980 -9.080 1.00 92.44 95 ASN A O 1
ATOM 754 N N . PHE A 1 96 ? -4.106 5.946 -10.910 1.00 91.31 96 PHE A N 1
ATOM 755 C CA . PHE A 1 96 ? -4.188 4.595 -10.348 1.00 91.31 96 PHE A CA 1
ATOM 756 C C . PHE A 1 96 ? -3.372 4.450 -9.054 1.00 91.31 96 PHE A C 1
ATOM 758 O O . PHE A 1 96 ? -3.806 3.798 -8.111 1.00 91.31 96 PHE A O 1
ATOM 765 N N . TYR A 1 97 ? -2.215 5.112 -8.981 1.00 94.38 97 TYR A N 1
ATOM 766 C CA . TYR A 1 97 ? -1.342 5.074 -7.807 1.00 94.38 97 TYR A CA 1
ATOM 767 C C . TYR A 1 97 ? -1.590 6.223 -6.827 1.00 94.38 97 TYR A C 1
ATOM 769 O O . TYR A 1 97 ? -0.812 6.402 -5.893 1.00 94.38 97 TYR A O 1
ATOM 777 N N . LYS A 1 98 ? -2.643 7.028 -7.016 1.00 95.38 98 LYS A N 1
ATOM 778 C CA . LYS A 1 98 ? -2.914 8.173 -6.145 1.00 95.38 98 LYS A CA 1
ATOM 779 C C . LYS A 1 98 ? -3.127 7.691 -4.699 1.00 95.38 98 LYS A C 1
ATOM 781 O O . LYS A 1 98 ? -4.064 6.927 -4.461 1.00 95.38 98 LYS A O 1
ATOM 786 N N . PRO A 1 99 ? -2.316 8.144 -3.723 1.00 93.56 99 PRO A N 1
ATOM 787 C CA . PRO A 1 99 ? -2.514 7.765 -2.329 1.00 93.56 99 PRO A CA 1
ATOM 788 C C . PRO A 1 99 ? -3.899 8.182 -1.825 1.00 93.56 99 PRO A C 1
ATOM 790 O O . PRO A 1 99 ? -4.359 9.297 -2.086 1.00 93.56 99 PRO A O 1
ATOM 793 N N . SER A 1 100 ? -4.554 7.294 -1.080 1.00 91.62 100 SER A N 1
ATOM 794 C CA . SER A 1 100 ? -5.810 7.594 -0.401 1.00 91.62 100 SER A CA 1
ATOM 795 C C . SER A 1 100 ? -5.594 8.636 0.695 1.00 91.62 100 SER A C 1
ATOM 797 O O . SER A 1 100 ? -4.512 8.751 1.276 1.00 91.62 100 SER A O 1
ATOM 799 N N . ARG A 1 101 ? -6.652 9.378 1.036 1.00 90.56 101 ARG A N 1
ATOM 800 C CA . ARG A 1 101 ? -6.600 10.344 2.141 1.00 90.56 101 ARG A CA 1
ATOM 801 C C . ARG A 1 101 ? -6.212 9.668 3.462 1.00 90.56 101 ARG A C 1
ATOM 803 O O . ARG A 1 101 ? -5.386 10.191 4.202 1.00 90.56 101 ARG A O 1
ATOM 810 N N . TYR A 1 102 ? -6.771 8.488 3.729 1.00 86.94 102 TYR A N 1
ATOM 811 C CA . TYR A 1 102 ? -6.455 7.708 4.924 1.00 86.94 102 TYR A CA 1
ATOM 812 C C . TYR A 1 102 ? -4.975 7.302 4.968 1.00 86.94 102 TYR A C 1
ATOM 814 O O . TYR A 1 102 ? -4.324 7.420 6.006 1.00 86.94 102 TYR A O 1
ATOM 822 N N . MET A 1 103 ? -4.427 6.873 3.828 1.00 88.06 103 MET A N 1
ATOM 823 C CA . MET A 1 103 ? -3.008 6.558 3.675 1.00 88.06 103 MET A CA 1
ATOM 824 C C . MET A 1 103 ? -2.137 7.787 3.974 1.00 88.06 103 MET A C 1
ATOM 826 O O . MET A 1 103 ? -1.220 7.721 4.792 1.00 88.06 103 MET A O 1
ATOM 830 N N . GLU A 1 104 ? -2.450 8.930 3.367 1.00 91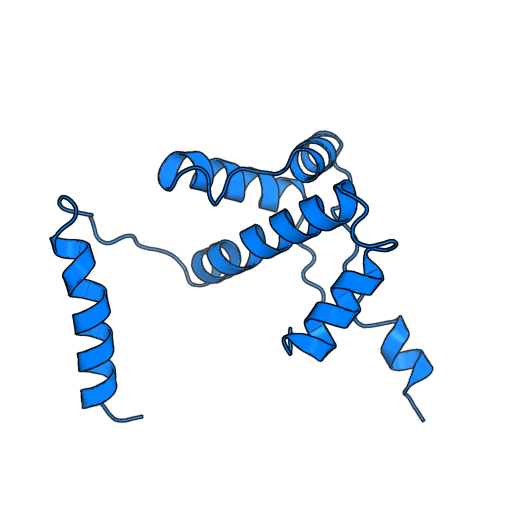.06 104 GLU A N 1
ATOM 831 C CA . GLU A 1 104 ? -1.717 10.181 3.571 1.00 91.06 104 GLU A CA 1
ATOM 832 C C . GLU A 1 104 ? -1.702 10.628 5.042 1.00 91.06 104 GLU A C 1
ATOM 834 O O . GLU A 1 104 ? -0.632 10.889 5.597 1.00 91.06 104 GLU A O 1
ATOM 839 N N . GLU A 1 105 ? -2.859 10.636 5.708 1.00 89.44 105 GLU A N 1
ATOM 840 C CA . GLU A 1 105 ? -2.974 11.016 7.121 1.00 89.44 105 GLU A CA 1
ATOM 841 C C . GLU A 1 105 ? -2.105 10.120 8.022 1.00 89.44 105 GLU A C 1
ATOM 843 O O . GLU A 1 105 ? -1.354 10.618 8.867 1.00 89.44 105 GLU A O 1
ATOM 848 N N . ARG A 1 106 ? -2.131 8.798 7.804 1.00 85.81 106 ARG A N 1
ATOM 849 C CA . ARG A 1 106 ? -1.337 7.829 8.581 1.00 85.81 106 ARG A CA 1
ATOM 850 C C . ARG A 1 106 ? 0.162 7.975 8.335 1.00 85.81 106 ARG A C 1
ATOM 852 O O . ARG A 1 106 ? 0.944 7.921 9.285 1.00 85.81 106 ARG A O 1
ATOM 859 N N . ALA A 1 107 ? 0.565 8.200 7.084 1.00 89.06 107 ALA A N 1
ATOM 860 C CA . ALA A 1 107 ? 1.963 8.414 6.727 1.00 89.06 107 ALA A CA 1
ATOM 861 C C . ALA A 1 107 ? 2.539 9.688 7.366 1.00 89.06 107 ALA A C 1
ATOM 863 O O . ALA A 1 107 ? 3.664 9.652 7.868 1.00 89.06 107 ALA A O 1
ATOM 864 N N . ILE A 1 108 ? 1.770 10.784 7.390 1.00 89.06 108 ILE A N 1
ATOM 865 C CA . ILE A 1 108 ? 2.171 12.055 8.017 1.00 89.06 108 ILE A CA 1
ATOM 866 C C . ILE A 1 108 ? 2.280 11.907 9.536 1.00 89.06 108 ILE A C 1
ATOM 868 O O . ILE A 1 108 ? 3.249 12.369 10.136 1.00 89.06 108 ILE A O 1
ATOM 872 N N . GLN A 1 109 ? 1.310 11.238 10.160 1.00 85.56 109 GLN A N 1
ATOM 873 C CA . GLN A 1 109 ? 1.264 11.061 11.614 1.00 85.56 109 GLN A CA 1
ATOM 874 C C . GLN A 1 109 ? 2.258 10.005 12.128 1.00 85.56 109 GLN A C 1
ATOM 876 O O . GLN A 1 109 ? 2.402 9.834 13.336 1.00 85.56 109 GLN A O 1
ATOM 881 N N . GLY A 1 110 ? 2.937 9.279 11.233 1.00 78.69 110 GLY A N 1
ATOM 882 C CA . GLY A 1 110 ? 3.841 8.189 11.604 1.00 78.69 110 GLY A CA 1
ATOM 883 C C . GLY A 1 110 ? 3.119 6.998 12.236 1.00 78.69 110 GLY A C 1
ATOM 884 O O . GLY A 1 110 ? 3.749 6.172 12.894 1.00 78.69 110 GLY A O 1
ATOM 885 N N . ILE A 1 111 ? 1.802 6.905 12.047 1.00 76.50 111 ILE A N 1
ATOM 886 C CA . ILE A 1 111 ? 1.001 5.807 12.571 1.00 76.50 111 ILE A CA 1
ATOM 887 C C . ILE A 1 111 ? 1.143 4.639 11.594 1.00 76.50 111 ILE A C 1
ATOM 889 O O . ILE A 1 111 ? 0.951 4.832 10.390 1.00 76.50 111 ILE A O 1
ATOM 893 N N . PRO A 1 112 ? 1.464 3.423 12.063 1.00 69.75 112 PRO A N 1
ATOM 894 C CA . PRO A 1 112 ? 1.476 2.263 11.189 1.00 69.75 112 PRO A CA 1
ATOM 895 C C . PRO A 1 112 ? 0.106 2.101 10.517 1.00 69.75 112 PRO A C 1
ATOM 897 O O . PRO A 1 112 ? -0.940 2.196 11.170 1.00 69.75 112 PRO A O 1
ATOM 900 N N . LEU A 1 113 ? 0.114 1.854 9.203 1.00 65.44 113 LEU A N 1
ATOM 901 C CA . LEU A 1 113 ? -1.041 1.249 8.553 1.00 65.44 113 LEU A CA 1
ATOM 902 C C . LEU A 1 113 ? -1.207 -0.084 9.248 1.00 65.44 113 LEU A C 1
ATOM 904 O O . LEU A 1 113 ? -0.222 -0.807 9.347 1.00 65.44 113 LEU A O 1
ATOM 908 N N . LEU A 1 114 ? -2.387 -0.300 9.819 1.00 60.59 114 LEU A N 1
ATOM 909 C CA . LEU A 1 114 ? -2.965 -1.593 10.162 1.00 60.59 114 LEU A CA 1
ATOM 910 C C . LEU A 1 114 ? -1.931 -2.705 10.298 1.00 60.59 114 LEU A C 1
ATOM 912 O O . LEU A 1 114 ? -1.348 -3.157 9.316 1.00 60.59 114 LEU A O 1
ATOM 916 N N . ARG A 1 115 ? -1.740 -3.200 11.517 1.00 55.91 115 ARG A N 1
ATOM 917 C CA . ARG A 1 115 ? -1.097 -4.498 11.675 1.00 55.91 115 ARG A CA 1
ATOM 918 C C . ARG A 1 115 ? -2.033 -5.490 10.963 1.00 55.91 115 ARG A C 1
ATOM 920 O O . ARG A 1 115 ? -3.040 -5.868 11.542 1.00 55.91 115 ARG A O 1
ATOM 927 N N . LEU A 1 116 ? -1.781 -5.778 9.685 1.00 51.34 116 LEU A N 1
ATOM 928 C CA . LEU A 1 116 ? -2.488 -6.801 8.921 1.00 51.34 116 LEU A CA 1
ATOM 929 C C . LEU A 1 116 ? -2.123 -8.101 9.638 1.00 51.34 116 LEU A C 1
ATOM 931 O O . LEU A 1 116 ? -0.970 -8.550 9.616 1.00 51.34 116 LEU A O 1
ATOM 935 N N . TYR A 1 117 ? -3.041 -8.563 10.479 1.00 46.50 117 TYR A N 1
ATOM 936 C CA . TYR A 1 117 ? -2.794 -9.604 11.462 1.00 46.50 117 TYR A CA 1
ATOM 937 C C . TYR A 1 117 ? -3.139 -10.934 10.822 1.00 46.50 117 TYR A C 1
ATOM 939 O O . TYR A 1 117 ? -4.236 -11.454 10.981 1.00 46.50 117 TYR A O 1
ATOM 947 N N . ILE A 1 118 ? -2.152 -11.545 10.183 1.00 45.16 118 ILE A N 1
ATOM 948 C CA . ILE A 1 118 ? -2.140 -12.991 9.969 1.00 45.16 118 ILE A CA 1
ATOM 949 C C . ILE A 1 118 ? -0.749 -13.426 10.429 1.00 45.16 118 ILE A C 1
ATOM 951 O O . ILE A 1 118 ? 0.258 -13.047 9.847 1.00 45.16 118 ILE A O 1
ATOM 955 N N . CYS A 1 119 ? -0.588 -13.960 11.641 1.00 37.78 119 CYS A N 1
ATOM 956 C CA . CYS A 1 119 ? -0.841 -15.376 11.905 1.00 37.78 119 CYS A CA 1
ATOM 957 C C . CYS A 1 119 ? -1.200 -15.732 13.362 1.00 37.78 119 CYS A C 1
ATOM 959 O O . CYS A 1 119 ? -1.418 -16.907 13.633 1.00 37.78 119 CYS A O 1
ATOM 961 N N . TYR A 1 120 ? -1.262 -14.800 14.321 1.00 41.22 120 TYR A N 1
ATOM 962 C CA . TYR A 1 120 ? -1.460 -15.227 15.720 1.00 41.22 120 TYR A CA 1
ATOM 963 C C . TYR A 1 120 ? -2.867 -15.776 15.999 1.00 41.22 120 TYR A C 1
ATOM 965 O O . TYR A 1 120 ? -3.000 -16.771 16.700 1.00 41.22 120 TYR A O 1
ATOM 973 N N . PHE A 1 121 ? -3.919 -15.186 15.424 1.00 39.94 121 PHE A N 1
ATOM 974 C CA . PHE A 1 121 ? -5.284 -15.529 15.839 1.00 39.94 121 PHE A CA 1
ATOM 975 C C . PHE A 1 121 ? -5.828 -16.824 15.211 1.00 39.94 121 PHE A C 1
ATOM 977 O O . PHE A 1 121 ? -6.589 -17.543 15.850 1.00 39.94 121 PHE A O 1
ATOM 984 N N . LEU A 1 122 ? -5.420 -17.165 13.982 1.00 38.47 122 LEU A N 1
ATOM 985 C CA . LEU A 1 122 ? -5.881 -18.390 13.311 1.00 38.47 122 LEU A CA 1
ATOM 986 C C . LEU A 1 122 ? -5.077 -19.639 13.705 1.00 38.47 122 LEU A C 1
ATOM 988 O O . LEU A 1 122 ? -5.634 -20.733 13.667 1.00 38.47 122 LEU A O 1
ATOM 992 N N . PHE A 1 123 ? -3.817 -19.499 14.139 1.00 39.38 123 PHE A N 1
ATOM 993 C CA . PHE A 1 123 ? -3.038 -20.642 14.632 1.00 39.38 123 PHE A CA 1
ATOM 994 C C . PHE A 1 123 ? -3.446 -21.062 16.057 1.00 39.38 123 PHE A C 1
ATOM 996 O O . PHE A 1 123 ? -3.382 -22.245 16.370 1.00 39.38 123 PHE A O 1
ATOM 1003 N N . GLU A 1 124 ? -3.939 -20.142 16.901 1.00 44.62 124 GLU A N 1
ATOM 1004 C CA . GLU A 1 124 ? -4.484 -20.515 18.221 1.00 44.62 124 GLU A CA 1
ATOM 1005 C C . GLU A 1 124 ? -5.899 -21.116 18.166 1.00 44.62 124 GLU A C 1
ATOM 1007 O O . GLU A 1 124 ? -6.234 -21.926 19.024 1.00 44.62 124 GLU A O 1
ATOM 1012 N N . PHE A 1 125 ? -6.725 -20.782 17.166 1.00 44.75 125 PHE A N 1
ATOM 1013 C CA . PHE A 1 125 ? -8.114 -21.272 17.105 1.00 44.75 125 PHE A CA 1
ATOM 1014 C C . PHE A 1 125 ? -8.346 -22.505 16.219 1.00 44.75 125 PHE A C 1
ATOM 1016 O O . PHE A 1 125 ? -9.380 -23.152 16.368 1.00 44.75 125 PHE A O 1
ATOM 1023 N N . TYR A 1 126 ? -7.410 -22.863 15.333 1.00 44.38 126 TYR A N 1
ATOM 1024 C CA . TYR A 1 126 ? -7.513 -24.063 14.481 1.00 44.38 126 TYR A CA 1
ATOM 1025 C C . TYR A 1 126 ? -6.360 -25.065 14.672 1.00 44.38 126 TYR A C 1
ATOM 1027 O O . TYR A 1 126 ? -6.199 -25.985 13.873 1.00 44.38 126 TYR A O 1
ATOM 1035 N N . GLY A 1 127 ? -5.571 -24.912 15.739 1.00 43.53 127 GLY A N 1
ATOM 1036 C CA . GLY A 1 127 ? -4.562 -25.880 16.168 1.00 43.53 127 GLY A CA 1
ATOM 1037 C C . GLY A 1 127 ? -5.096 -26.880 17.199 1.00 43.53 127 GLY A C 1
ATOM 1038 O O . GLY A 1 127 ? -4.772 -26.762 18.378 1.00 43.53 127 GLY A O 1
ATOM 1039 N N . THR A 1 128 ? -5.868 -27.871 16.746 1.00 42.31 128 THR A N 1
ATOM 1040 C CA . THR A 1 128 ? -6.014 -29.198 17.387 1.00 42.31 128 THR A CA 1
ATOM 1041 C C . THR A 1 128 ? -5.961 -30.271 16.322 1.00 42.31 128 THR A C 1
ATOM 1043 O O . THR A 1 128 ? -6.702 -30.109 15.327 1.00 42.31 128 THR A O 1
#

InterPro domains:
  IPR008927 6-phosphogluconate dehydrogenase-like, C-terminal domain superfamily [SSF48179] (28-109)